Protein AF-A0A6A3CZZ7-F1 (afdb_monomer_lite)

Radius of gyration: 30.62 Å; chains: 1; bounding box: 69×40×82 Å

Foldseek 3Di:
DDDDPDPDDDDPDDDDDDDDDDDDDDDPPDPPDPPPDPPPDDPDDDDDDDDDPPPPPVDDDDPDDDDPPPVVVVVVVVCVVDVDDPDDPVVVVVVVVVVVVVVVVD

pLDDT: mean 71.88, std 21.13, range [35.75, 98.0]

Structure (mmCIF, N/CA/C/O backbone):
data_AF-A0A6A3CZZ7-F1
#
_entry.id   AF-A0A6A3CZZ7-F1
#
loop_
_atom_site.group_PDB
_atom_site.id
_atom_site.type_symbol
_atom_site.label_atom_id
_atom_site.label_alt_id
_atom_site.label_comp_id
_atom_site.label_asym_id
_atom_site.label_entity_id
_atom_site.label_seq_id
_atom_site.pdbx_PDB_ins_code
_atom_site.Cartn_x
_atom_site.Cartn_y
_atom_site.Cartn_z
_atom_site.occupancy
_atom_site.B_iso_or_equiv
_atom_site.auth_seq_id
_atom_site.auth_comp_id
_atom_site.auth_asym_id
_atom_site.auth_atom_id
_atom_site.pdbx_PDB_model_num
ATOM 1 N N . MET A 1 1 ? 18.087 18.083 26.037 1.00 44.72 1 MET A N 1
ATOM 2 C CA . MET A 1 1 ? 18.449 16.697 25.673 1.00 44.72 1 MET A CA 1
ATOM 3 C C . MET A 1 1 ? 17.552 16.232 24.535 1.00 44.72 1 MET A C 1
ATOM 5 O O . MET A 1 1 ? 16.532 15.604 24.766 1.00 44.72 1 MET A O 1
ATOM 9 N N . THR A 1 2 ? 17.920 16.577 23.308 1.00 50.09 2 THR A N 1
ATOM 10 C CA . THR A 1 2 ? 17.434 15.935 22.083 1.00 50.09 2 THR A CA 1
ATOM 11 C C . THR A 1 2 ? 18.654 15.849 21.169 1.00 50.09 2 THR A C 1
ATOM 13 O O . THR A 1 2 ? 19.265 16.887 20.908 1.00 50.09 2 THR A O 1
ATOM 16 N N . PRO A 1 3 ? 19.108 14.662 20.734 1.00 63.16 3 PRO A N 1
ATOM 17 C CA . PRO A 1 3 ? 20.129 14.623 19.706 1.00 63.16 3 PRO A CA 1
ATOM 18 C C . PRO A 1 3 ? 19.468 14.934 18.361 1.00 63.16 3 PRO A C 1
ATOM 20 O O . PRO A 1 3 ? 18.552 14.239 17.922 1.00 63.16 3 PRO A O 1
ATOM 23 N N . GLN A 1 4 ? 19.938 16.003 17.717 1.00 56.34 4 GLN 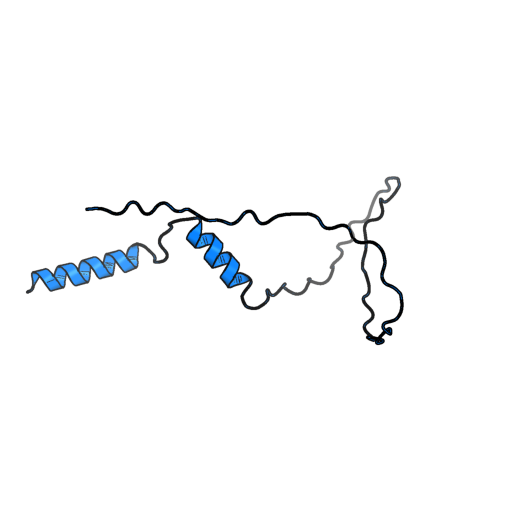A N 1
ATOM 24 C CA . GLN A 1 4 ? 19.801 16.164 16.277 1.00 56.34 4 GLN A CA 1
ATOM 25 C C . GLN A 1 4 ? 20.450 14.952 15.606 1.00 56.34 4 GLN A C 1
ATOM 27 O O . GLN A 1 4 ? 21.657 14.748 15.721 1.00 56.34 4 GLN A O 1
ATOM 32 N N . LEU A 1 5 ? 19.656 14.167 14.885 1.00 55.12 5 LEU A N 1
ATOM 33 C CA . LEU A 1 5 ? 20.183 13.221 13.913 1.00 55.12 5 LEU A CA 1
ATOM 34 C C . LEU A 1 5 ? 20.475 13.999 12.632 1.00 55.12 5 LEU A C 1
ATOM 36 O O . LEU A 1 5 ? 19.628 14.132 11.749 1.00 55.12 5 LEU A O 1
ATOM 40 N N . SER A 1 6 ? 21.680 14.557 12.558 1.00 58.31 6 SER A N 1
ATOM 41 C CA . SER A 1 6 ? 22.253 15.001 11.299 1.00 58.31 6 SER A CA 1
ATOM 42 C C . SER A 1 6 ? 22.530 13.762 10.447 1.00 58.31 6 SER A C 1
ATOM 44 O O . SER A 1 6 ? 23.397 12.945 10.751 1.00 58.31 6 SER A O 1
ATOM 46 N N . PHE A 1 7 ? 21.775 13.606 9.361 1.00 59.62 7 PHE A N 1
ATOM 47 C CA . PHE A 1 7 ? 22.136 12.693 8.280 1.00 59.62 7 PHE A CA 1
ATOM 48 C C . PHE A 1 7 ? 23.379 13.252 7.572 1.00 59.62 7 PHE A C 1
ATOM 50 O O . PHE A 1 7 ? 23.296 13.943 6.562 1.00 59.62 7 PHE A O 1
ATOM 57 N N . GLN A 1 8 ? 24.541 12.997 8.162 1.00 60.12 8 GLN A N 1
ATOM 58 C CA . GLN A 1 8 ? 25.857 13.160 7.559 1.00 60.12 8 GLN A CA 1
ATOM 59 C C . GLN A 1 8 ? 26.354 11.789 7.084 1.00 60.12 8 GLN A C 1
ATOM 61 O O . GLN A 1 8 ? 26.204 10.798 7.797 1.00 60.12 8 GLN A O 1
ATOM 66 N N . ASN A 1 9 ? 27.012 11.797 5.919 1.00 56.84 9 ASN A N 1
ATOM 67 C CA . ASN A 1 9 ? 27.781 10.729 5.259 1.00 56.84 9 ASN A CA 1
ATOM 68 C C . ASN A 1 9 ? 27.090 9.909 4.159 1.00 56.84 9 ASN A C 1
ATOM 70 O O . ASN A 1 9 ? 26.782 8.733 4.330 1.00 56.84 9 ASN A O 1
ATOM 74 N N . PHE A 1 10 ? 27.034 10.488 2.955 1.00 58.47 10 PHE A N 1
ATOM 75 C CA . PHE A 1 10 ? 27.288 9.711 1.740 1.00 58.47 10 PHE A CA 1
ATOM 76 C C . PHE A 1 10 ? 28.717 10.012 1.266 1.00 58.47 10 PHE A C 1
ATOM 78 O O . PHE A 1 10 ? 29.003 11.166 0.939 1.00 58.47 10 PHE A O 1
ATOM 85 N N . PRO A 1 11 ? 29.634 9.027 1.239 1.00 63.06 11 PRO A N 1
ATOM 86 C CA . PRO A 1 11 ? 30.967 9.247 0.706 1.00 63.06 11 PRO A CA 1
ATOM 87 C C . PRO A 1 11 ? 30.880 9.425 -0.812 1.00 63.06 11 PRO A C 1
ATOM 89 O O . PRO A 1 11 ? 30.603 8.490 -1.561 1.00 63.06 11 PRO A O 1
ATOM 92 N N . HIS A 1 12 ? 31.148 10.647 -1.263 1.00 63.16 12 HIS A N 1
ATOM 93 C CA . HIS A 1 12 ? 31.517 10.946 -2.639 1.00 63.16 12 HIS A CA 1
ATOM 94 C C . HIS A 1 12 ? 32.955 10.443 -2.854 1.00 63.16 12 HIS A C 1
ATOM 96 O O . HIS A 1 12 ? 33.914 11.201 -2.714 1.00 63.16 12 HIS A O 1
ATOM 102 N N . PHE A 1 13 ? 33.120 9.136 -3.089 1.00 52.84 13 PHE A N 1
ATOM 103 C CA . PHE A 1 13 ? 34.437 8.530 -3.291 1.00 52.84 13 PHE A CA 1
ATOM 104 C C . PHE A 1 13 ? 34.860 8.590 -4.764 1.00 52.84 13 PHE A C 1
ATOM 106 O O . PHE A 1 13 ? 34.072 8.391 -5.684 1.00 52.84 13 PHE A O 1
ATOM 113 N N . PHE A 1 14 ? 36.123 8.950 -4.931 1.00 52.91 14 PHE A N 1
ATOM 114 C CA . PHE A 1 14 ? 36.730 9.64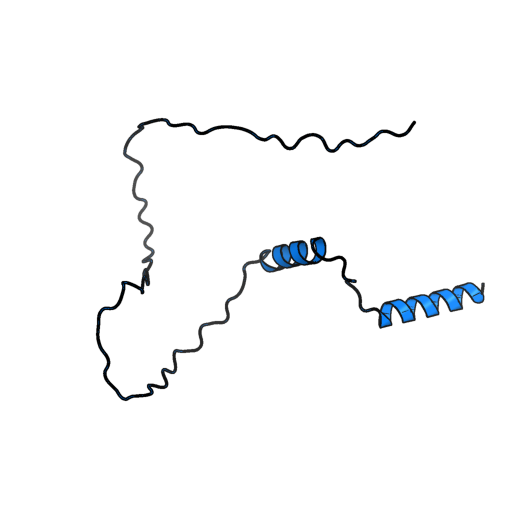8 -6.050 1.00 52.91 14 PHE A CA 1
ATOM 115 C C . PHE A 1 14 ? 37.196 8.761 -7.217 1.00 52.91 14 PHE A C 1
ATOM 117 O O . PHE A 1 14 ? 37.547 7.600 -7.047 1.00 52.91 14 PHE A O 1
ATOM 124 N N . ALA A 1 15 ? 37.375 9.462 -8.339 1.00 50.06 15 ALA A N 1
ATOM 125 C CA . ALA A 1 15 ? 38.517 9.404 -9.254 1.00 50.06 15 ALA A CA 1
ATOM 126 C C . ALA A 1 15 ? 38.638 8.285 -10.302 1.00 50.06 15 ALA A C 1
ATOM 128 O O . ALA A 1 15 ? 38.784 7.094 -10.045 1.00 50.06 15 ALA A O 1
ATOM 129 N N . ASN A 1 16 ? 38.744 8.806 -11.524 1.00 61.69 16 ASN A N 1
ATOM 130 C CA . ASN A 1 16 ? 39.392 8.252 -12.698 1.00 61.69 16 ASN A CA 1
ATOM 131 C C . ASN A 1 16 ? 40.793 7.711 -12.374 1.00 61.69 16 ASN A C 1
ATOM 133 O O . ASN A 1 16 ? 41.616 8.427 -11.804 1.00 61.69 16 ASN A O 1
ATOM 137 N N . GLN A 1 17 ? 41.088 6.498 -12.837 1.00 52.88 17 GLN A N 1
ATOM 138 C CA . GLN A 1 17 ? 42.455 6.012 -12.996 1.00 52.88 17 GLN A CA 1
ATOM 139 C C . GLN A 1 17 ? 42.656 5.527 -14.430 1.00 52.88 17 GLN A C 1
ATOM 141 O O . GLN A 1 17 ? 42.063 4.546 -14.873 1.00 52.88 17 GLN A O 1
ATOM 146 N N . THR A 1 18 ? 43.500 6.255 -15.154 1.00 62.84 18 THR A N 1
ATOM 147 C CA . THR A 1 18 ? 44.167 5.813 -16.374 1.00 62.84 18 THR A CA 1
ATOM 148 C C . THR A 1 18 ? 45.357 4.947 -15.984 1.00 62.84 18 THR A C 1
ATOM 150 O O . THR A 1 18 ? 46.282 5.459 -15.359 1.00 62.84 18 THR A O 1
ATOM 153 N N . LEU A 1 19 ? 45.384 3.683 -16.400 1.00 57.19 19 LEU A N 1
ATOM 154 C CA . LEU A 1 19 ? 46.634 2.948 -16.564 1.00 57.19 19 LEU A CA 1
ATOM 155 C C . LEU A 1 19 ? 46.589 2.152 -17.865 1.00 57.19 19 LEU A C 1
ATOM 157 O O . LEU A 1 19 ? 45.758 1.275 -18.087 1.00 57.19 19 LEU A O 1
ATOM 161 N N . SER A 1 20 ? 47.513 2.549 -18.726 1.00 56.56 20 SER A N 1
ATOM 162 C CA . SER A 1 20 ? 48.036 1.848 -19.881 1.00 56.56 20 SER A CA 1
ATOM 163 C C . SER A 1 20 ? 48.374 0.381 -19.594 1.00 56.56 20 SER A C 1
ATOM 165 O O . SER A 1 20 ? 49.020 0.077 -18.596 1.00 56.56 20 SER A O 1
ATOM 167 N N . SER A 1 21 ? 48.040 -0.465 -20.570 1.00 54.19 21 SER A N 1
ATOM 168 C CA . SER A 1 21 ? 48.865 -1.581 -21.056 1.00 54.19 21 SER A CA 1
ATOM 169 C C . SER A 1 21 ? 49.267 -2.684 -20.072 1.00 54.19 21 SER A C 1
ATOM 171 O O . SER A 1 21 ? 50.316 -2.572 -19.454 1.00 54.19 21 SER A O 1
ATOM 173 N N . ILE A 1 22 ? 48.553 -3.821 -20.086 1.00 58.53 22 ILE A N 1
ATOM 174 C CA . ILE A 1 22 ? 49.088 -5.168 -19.767 1.00 58.53 22 ILE A CA 1
ATOM 175 C C . ILE A 1 22 ? 48.395 -6.212 -20.690 1.00 58.53 22 ILE A C 1
ATOM 177 O O . ILE A 1 22 ? 47.238 -6.000 -21.058 1.00 58.53 22 ILE A O 1
ATOM 181 N N . PRO A 1 23 ? 49.101 -7.267 -21.164 1.00 48.19 23 PRO A N 1
ATOM 182 C CA . PRO A 1 23 ? 48.961 -7.804 -22.515 1.00 48.19 23 PRO A CA 1
ATOM 183 C C . PRO A 1 23 ? 48.081 -9.056 -22.665 1.00 48.19 23 PRO A C 1
ATOM 185 O O . PRO A 1 23 ? 47.710 -9.731 -21.713 1.00 48.19 23 PRO A O 1
ATOM 188 N N . SER A 1 24 ? 47.804 -9.319 -23.946 1.00 60.41 24 SER A N 1
ATOM 189 C CA . SER A 1 24 ? 47.508 -10.584 -24.631 1.00 60.41 24 SER A CA 1
ATOM 190 C C . SER A 1 24 ? 47.652 -11.893 -23.835 1.00 60.41 24 SER A C 1
ATOM 192 O O . SER A 1 24 ? 48.662 -12.122 -23.177 1.00 60.41 24 SER A O 1
ATOM 194 N N . SER A 1 25 ? 46.702 -12.804 -24.097 1.00 60.00 25 SER A N 1
ATOM 195 C CA . SER A 1 25 ? 46.703 -14.251 -23.816 1.00 60.00 25 SER A CA 1
ATOM 196 C C . SER A 1 25 ? 45.901 -14.724 -22.596 1.00 60.00 25 SER A C 1
ATOM 198 O O . SER A 1 25 ? 46.452 -15.182 -21.598 1.00 60.00 25 SER A O 1
ATOM 200 N N . ALA A 1 26 ? 44.576 -14.773 -22.747 1.00 51.12 26 ALA A N 1
ATOM 201 C CA . ALA A 1 26 ? 43.758 -15.789 -22.087 1.00 51.12 26 ALA A CA 1
ATOM 202 C C . ALA A 1 26 ? 42.811 -16.401 -23.126 1.00 51.12 26 ALA A C 1
ATOM 204 O O . ALA A 1 26 ? 42.128 -15.692 -23.866 1.00 51.12 26 ALA A O 1
ATOM 205 N N . GLY A 1 27 ? 42.877 -17.726 -23.240 1.00 49.38 27 GLY A N 1
ATOM 206 C CA . GLY A 1 27 ? 42.313 -18.513 -24.325 1.00 49.38 27 GLY A CA 1
ATOM 207 C C . GLY A 1 27 ? 40.823 -18.288 -24.558 1.00 49.38 27 GLY A C 1
ATOM 208 O O . GLY A 1 27 ? 40.021 -18.180 -23.632 1.00 49.38 27 GLY A O 1
ATOM 209 N N . LYS A 1 28 ? 40.457 -18.294 -25.842 1.00 55.56 28 LYS A N 1
ATOM 210 C CA . LYS A 1 28 ? 39.085 -18.512 -26.293 1.00 55.56 28 LYS A CA 1
ATOM 211 C C . LYS A 1 28 ? 38.654 -19.903 -25.823 1.00 55.56 28 LYS A C 1
ATOM 213 O O . LYS A 1 28 ? 38.884 -20.894 -26.509 1.00 55.56 28 LYS A O 1
ATOM 218 N N . LEU A 1 29 ? 38.023 -19.978 -24.655 1.00 48.50 29 LEU A N 1
ATOM 219 C CA . LEU A 1 29 ? 37.045 -21.025 -24.396 1.00 48.50 29 LEU A CA 1
ATOM 220 C C . LEU A 1 29 ? 35.957 -20.844 -25.454 1.00 48.50 29 LEU A C 1
ATOM 222 O O . LEU A 1 29 ? 35.209 -19.868 -25.437 1.00 48.50 29 LEU A O 1
ATOM 226 N N . PHE A 1 30 ? 35.944 -21.749 -26.426 1.00 45.47 30 PHE A N 1
ATOM 227 C CA . PHE A 1 30 ? 34.880 -21.859 -27.407 1.00 45.47 30 PHE A CA 1
ATOM 228 C C . PHE A 1 30 ? 33.577 -22.176 -26.669 1.00 45.47 30 PHE A C 1
ATOM 230 O O . PHE A 1 30 ? 33.290 -23.324 -26.341 1.00 45.47 30 PHE A O 1
ATOM 237 N N . CYS A 1 31 ? 32.771 -21.152 -26.403 1.00 47.53 31 CYS A N 1
ATOM 238 C CA . CYS A 1 31 ? 31.348 -21.331 -26.189 1.00 47.53 31 CYS A CA 1
ATOM 239 C C . CYS A 1 31 ? 30.687 -21.455 -27.567 1.00 47.53 31 CYS A C 1
ATOM 241 O O . CYS A 1 31 ? 30.505 -20.479 -28.294 1.00 47.53 31 CYS A O 1
ATOM 243 N N . ASN A 1 32 ? 30.334 -22.686 -27.936 1.00 56.75 32 ASN A N 1
ATOM 244 C CA . ASN A 1 32 ? 29.430 -22.945 -29.049 1.00 56.75 32 ASN A CA 1
ATOM 245 C C . ASN A 1 32 ? 28.034 -22.447 -28.657 1.00 56.75 32 ASN A C 1
ATOM 247 O O . ASN A 1 32 ? 27.245 -23.163 -28.047 1.00 56.75 32 ASN A O 1
ATOM 251 N N . GLY A 1 33 ? 27.752 -21.192 -28.978 1.00 46.25 33 GLY A N 1
ATOM 252 C CA . GLY A 1 33 ? 26.434 -20.593 -28.864 1.00 46.25 33 GLY A CA 1
ATOM 253 C C . GLY A 1 33 ? 26.315 -19.523 -29.930 1.00 46.25 33 GLY A C 1
ATOM 254 O O . GLY A 1 33 ? 26.789 -18.410 -29.747 1.00 46.25 33 GLY A O 1
ATOM 255 N N . SER A 1 34 ? 25.732 -19.875 -31.072 1.00 43.56 34 SER A N 1
ATOM 256 C CA . SER A 1 34 ? 25.449 -18.951 -32.165 1.00 43.56 34 SER A CA 1
ATOM 257 C C . SER A 1 34 ? 24.475 -17.867 -31.694 1.00 43.56 34 SER A C 1
ATOM 259 O O . SER A 1 34 ? 23.257 -18.044 -31.746 1.00 43.56 34 SER A O 1
ATOM 261 N N . TYR A 1 35 ? 24.996 -16.736 -31.224 1.00 55.50 35 TYR A N 1
ATOM 262 C CA . TYR A 1 35 ? 24.216 -15.513 -31.086 1.00 55.50 35 TYR A CA 1
ATOM 263 C C . TYR A 1 35 ? 23.920 -15.008 -32.501 1.00 55.50 35 TYR A C 1
ATOM 265 O O . TYR A 1 35 ? 24.757 -14.375 -33.141 1.00 55.50 35 TYR A O 1
ATOM 273 N N . GLN A 1 36 ? 22.730 -15.318 -33.016 1.00 47.84 36 GLN A N 1
ATOM 274 C CA . GLN A 1 36 ? 22.189 -14.605 -34.168 1.00 47.84 36 GLN A CA 1
ATOM 275 C C . GLN A 1 36 ? 21.816 -13.195 -33.705 1.00 47.84 36 GLN A C 1
ATOM 277 O O . GLN A 1 36 ? 20.787 -12.981 -33.067 1.00 47.84 36 GLN A O 1
ATOM 282 N N . ALA A 1 37 ? 22.696 -12.240 -33.995 1.00 50.47 37 ALA A N 1
ATOM 283 C CA . ALA A 1 37 ? 22.418 -10.825 -33.851 1.00 50.47 37 ALA A CA 1
ATOM 284 C C . ALA A 1 37 ? 21.450 -10.395 -34.960 1.00 50.47 37 ALA A C 1
ATOM 286 O O . ALA A 1 37 ? 21.805 -10.315 -36.132 1.00 50.47 37 ALA A O 1
ATOM 287 N N . ASN A 1 38 ? 20.214 -10.100 -34.588 1.00 55.97 38 ASN A N 1
ATOM 288 C CA . ASN A 1 38 ? 19.265 -9.353 -35.400 1.00 55.97 38 ASN A CA 1
ATOM 289 C C . ASN A 1 38 ? 19.457 -7.854 -35.133 1.00 55.97 38 ASN A C 1
ATOM 291 O O . ASN A 1 38 ? 18.622 -7.185 -34.527 1.00 55.97 38 ASN A O 1
ATOM 295 N N . THR A 1 39 ? 20.590 -7.326 -35.597 1.00 54.88 39 THR A N 1
ATOM 296 C CA . THR A 1 39 ? 20.804 -5.885 -35.759 1.00 54.88 39 THR A CA 1
ATOM 297 C C . THR A 1 39 ? 20.105 -5.439 -37.037 1.00 54.88 39 THR A C 1
ATOM 299 O O . THR A 1 39 ? 20.689 -5.444 -38.116 1.00 54.88 39 THR A O 1
ATOM 302 N N . GLY A 1 40 ? 18.825 -5.097 -36.923 1.00 47.75 40 GLY A N 1
ATOM 303 C CA . GLY A 1 40 ? 18.061 -4.489 -38.007 1.00 47.75 40 GLY A CA 1
ATOM 304 C C . GLY A 1 40 ? 17.701 -3.052 -37.667 1.00 47.75 40 GLY A C 1
ATOM 305 O O . GLY A 1 40 ? 16.677 -2.835 -37.032 1.00 47.75 40 GLY A O 1
ATOM 306 N N . SER A 1 41 ? 18.549 -2.098 -38.063 1.00 41.03 41 SER A N 1
ATOM 307 C CA . SER A 1 41 ? 18.139 -0.778 -38.573 1.00 41.03 41 SER A CA 1
ATOM 308 C C . SER A 1 41 ? 19.382 -0.003 -39.032 1.00 41.03 41 SER A C 1
ATOM 310 O O . SER A 1 41 ? 19.831 0.942 -38.386 1.00 41.03 41 SER A O 1
ATOM 312 N N . THR A 1 42 ? 19.998 -0.444 -40.129 1.00 52.41 42 THR A N 1
ATOM 313 C CA . THR A 1 42 ? 20.792 0.464 -40.962 1.00 52.41 42 THR A CA 1
ATOM 314 C C . THR A 1 42 ? 19.814 1.340 -41.733 1.00 52.41 42 THR A C 1
ATOM 316 O O . THR A 1 42 ? 18.830 0.838 -42.271 1.00 52.41 42 THR A O 1
ATOM 319 N N . TYR A 1 43 ? 20.075 2.642 -41.747 1.00 43.16 43 TYR A N 1
ATOM 320 C CA . TYR A 1 43 ? 19.298 3.683 -42.416 1.00 43.16 43 TYR A CA 1
ATOM 321 C C . TYR A 1 43 ? 18.927 3.246 -43.842 1.00 43.16 43 TYR A C 1
ATOM 323 O O . TYR A 1 43 ? 19.791 3.135 -44.710 1.00 43.16 43 TYR A O 1
ATOM 331 N N . ALA A 1 44 ? 17.649 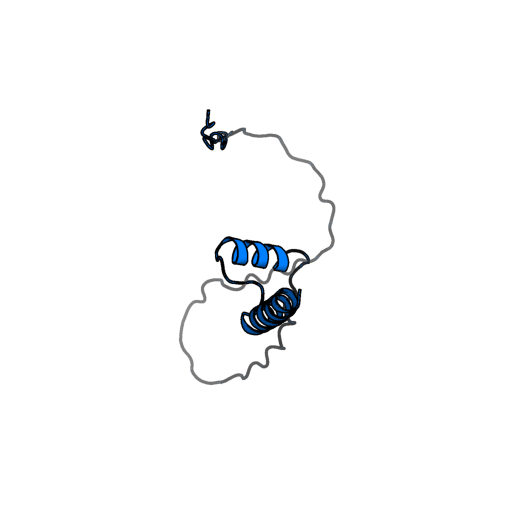2.933 -44.057 1.00 52.91 44 ALA A N 1
ATOM 332 C CA . ALA A 1 44 ? 17.132 2.521 -45.351 1.00 52.91 44 ALA A CA 1
ATOM 333 C C . ALA A 1 44 ? 17.003 3.753 -46.252 1.00 52.91 44 ALA A C 1
ATOM 335 O O . ALA A 1 44 ? 16.257 4.686 -45.951 1.00 52.91 44 ALA A O 1
ATOM 336 N N . ALA A 1 45 ? 17.764 3.754 -47.340 1.00 51.97 45 ALA A N 1
ATOM 337 C CA . ALA A 1 45 ? 17.656 4.724 -48.410 1.00 51.97 45 ALA A CA 1
ATOM 338 C C . ALA A 1 45 ? 16.478 4.372 -49.342 1.00 51.97 45 ALA A C 1
ATOM 340 O O . ALA A 1 45 ? 16.416 3.266 -49.869 1.00 51.97 45 ALA A O 1
ATOM 341 N N . SER A 1 46 ? 15.628 5.380 -49.564 1.00 46.62 46 SER A N 1
ATOM 342 C CA . SER A 1 46 ? 15.062 5.796 -50.859 1.00 46.62 46 SER A CA 1
ATOM 343 C C . SER A 1 46 ? 13.851 5.071 -51.496 1.00 46.62 46 SER A C 1
ATOM 345 O O . SER A 1 46 ? 13.938 3.939 -51.950 1.00 46.62 46 SER A O 1
ATOM 347 N N . TYR A 1 47 ? 12.812 5.910 -51.649 1.00 52.56 47 TYR A N 1
ATOM 348 C CA . TYR A 1 47 ? 11.680 6.009 -52.593 1.00 52.56 47 TYR A CA 1
ATOM 349 C C . TYR A 1 47 ? 10.471 5.054 -52.543 1.00 52.56 47 TYR A C 1
ATOM 351 O O . TYR A 1 47 ? 10.545 3.854 -52.310 1.00 52.56 47 TYR A O 1
ATOM 359 N N . GLU A 1 48 ? 9.327 5.710 -52.756 1.00 56.09 48 GLU A N 1
ATOM 360 C CA . GLU A 1 48 ? 7.937 5.290 -52.613 1.00 56.09 48 GLU A CA 1
ATOM 361 C C . GLU A 1 48 ? 7.468 4.388 -53.767 1.00 56.09 48 GLU A C 1
ATOM 363 O O . GLU A 1 48 ? 7.804 4.612 -54.929 1.00 56.09 48 GLU A O 1
ATOM 368 N N . GLY A 1 49 ? 6.629 3.400 -53.447 1.00 35.75 49 GLY A N 1
ATOM 369 C CA . GLY A 1 49 ? 5.907 2.563 -54.404 1.00 35.75 49 GLY A CA 1
ATOM 370 C C . GLY A 1 49 ? 4.686 1.932 -53.731 1.00 35.75 49 GLY A C 1
ATOM 371 O O . GLY A 1 49 ? 4.790 1.388 -52.634 1.00 35.75 49 GLY A O 1
ATOM 372 N N . HIS A 1 50 ? 3.515 2.083 -54.349 1.00 50.06 50 HIS A N 1
ATOM 373 C CA . HIS A 1 50 ? 2.210 1.714 -53.795 1.00 50.06 50 HIS A CA 1
ATOM 374 C C . HIS A 1 50 ? 1.881 0.209 -53.888 1.00 50.06 50 HIS A C 1
ATOM 376 O O . HIS A 1 50 ? 2.407 -0.504 -54.733 1.00 50.06 50 HIS A O 1
ATOM 382 N N . SER A 1 51 ? 0.907 -0.175 -53.047 1.00 48.91 51 SER A N 1
ATOM 383 C CA . SER A 1 51 ? 0.105 -1.411 -52.969 1.00 48.91 51 SER A CA 1
ATOM 384 C C . SER A 1 51 ? 0.796 -2.704 -52.528 1.00 48.91 51 SER A C 1
ATOM 386 O O . SER A 1 51 ? 1.383 -3.409 -53.333 1.00 48.91 51 SER A O 1
ATOM 388 N N . GLU A 1 52 ? 0.603 -3.057 -51.253 1.00 45.53 52 GLU A N 1
ATOM 389 C CA . GLU A 1 52 ? -0.132 -4.260 -50.826 1.00 45.53 52 GLU A CA 1
ATOM 390 C C . GLU A 1 52 ? -0.188 -4.278 -49.289 1.00 45.53 52 GLU A C 1
ATOM 392 O O . GLU A 1 52 ? 0.840 -4.272 -48.609 1.00 45.53 52 GLU A O 1
ATOM 397 N N . ILE A 1 53 ? -1.396 -4.269 -48.711 1.00 55.38 53 ILE A N 1
ATOM 398 C CA . ILE A 1 53 ? -1.576 -4.539 -47.278 1.00 55.38 53 ILE A CA 1
ATOM 399 C C . ILE A 1 53 ? -1.295 -6.029 -47.093 1.00 55.38 53 ILE A C 1
ATOM 401 O O . ILE A 1 53 ? -2.198 -6.864 -47.108 1.00 55.38 53 ILE A O 1
ATOM 405 N N . SER A 1 54 ? -0.019 -6.369 -46.934 1.00 49.03 54 SER A N 1
ATOM 406 C CA . SER A 1 54 ? 0.367 -7.640 -46.348 1.00 49.03 54 SER A CA 1
ATOM 407 C C . SER A 1 54 ? -0.080 -7.590 -44.891 1.00 49.03 54 SER A C 1
ATOM 409 O O . SER A 1 54 ? 0.515 -6.937 -44.030 1.00 49.03 54 SER A O 1
ATOM 411 N N . THR A 1 55 ? -1.203 -8.251 -44.619 1.00 60.56 55 THR A N 1
ATOM 412 C CA . THR A 1 55 ? -1.581 -8.687 -43.277 1.00 60.56 55 THR A CA 1
ATOM 413 C C . THR A 1 55 ? -0.539 -9.708 -42.836 1.00 60.56 55 THR A C 1
ATOM 415 O O . THR A 1 55 ? -0.729 -10.919 -42.893 1.00 60.56 55 THR A O 1
ATOM 418 N N . ASP A 1 56 ? 0.631 -9.193 -42.466 1.00 59.44 56 ASP A N 1
ATOM 419 C CA . ASP A 1 56 ? 1.729 -9.973 -41.938 1.00 59.44 56 ASP A CA 1
ATOM 420 C C . ASP A 1 56 ? 1.273 -10.472 -40.568 1.00 59.44 56 ASP A C 1
ATOM 422 O O . ASP A 1 56 ? 1.370 -9.777 -39.549 1.00 59.44 56 ASP A O 1
ATOM 426 N N . ASN A 1 57 ? 0.696 -11.676 -40.577 1.00 63.16 57 ASN A N 1
ATOM 427 C CA . ASN A 1 57 ? 0.482 -12.545 -39.431 1.00 63.16 57 ASN A CA 1
ATOM 428 C C . ASN A 1 57 ? 1.853 -12.906 -38.828 1.00 63.16 57 ASN A C 1
ATOM 430 O O . ASN A 1 57 ? 2.255 -14.070 -38.789 1.00 63.16 57 ASN A O 1
ATOM 434 N N . ARG A 1 58 ? 2.593 -11.893 -38.355 1.00 65.00 58 ARG A N 1
ATOM 435 C CA . ARG A 1 58 ? 3.843 -12.032 -37.612 1.00 65.00 58 ARG A CA 1
ATOM 436 C C . ARG A 1 58 ? 3.488 -12.744 -36.328 1.00 65.00 58 ARG A C 1
ATOM 438 O O . ARG A 1 58 ? 2.962 -12.122 -35.404 1.00 65.00 58 ARG A O 1
ATOM 445 N N . GLY A 1 59 ? 3.726 -14.054 -36.328 1.00 71.25 59 GLY A N 1
ATOM 446 C CA . GLY A 1 59 ? 3.385 -14.982 -35.261 1.00 71.25 59 GLY A CA 1
ATOM 447 C C . GLY A 1 59 ? 3.522 -14.343 -33.885 1.00 71.25 59 GLY A C 1
ATOM 448 O O . GLY A 1 59 ? 4.550 -13.740 -33.567 1.00 71.25 59 GLY A O 1
ATOM 449 N N . VAL A 1 60 ? 2.444 -14.441 -33.104 1.00 78.12 60 VAL A N 1
ATOM 450 C CA . VAL A 1 60 ? 2.299 -13.837 -31.777 1.00 78.12 60 VAL A CA 1
ATOM 451 C C . VAL A 1 60 ? 3.595 -14.026 -30.989 1.00 78.12 60 VAL A C 1
ATOM 453 O O . VAL A 1 60 ? 3.957 -15.145 -30.618 1.00 78.12 60 VAL A O 1
ATOM 456 N N . LYS A 1 61 ? 4.327 -12.925 -30.762 1.00 81.31 61 LYS A N 1
ATOM 457 C CA . LYS A 1 61 ? 5.542 -12.944 -29.941 1.00 81.31 61 LYS A CA 1
ATOM 458 C C . LYS A 1 61 ? 5.170 -13.548 -28.592 1.00 81.31 61 LYS A C 1
ATOM 460 O O . LYS A 1 61 ? 4.211 -13.105 -27.960 1.00 81.31 61 LYS A O 1
ATOM 465 N N . LYS A 1 62 ? 5.925 -14.562 -28.163 1.00 85.56 62 LYS A N 1
ATOM 466 C CA . LYS A 1 62 ? 5.699 -15.224 -26.872 1.00 85.56 62 LYS A CA 1
ATOM 467 C C . LYS A 1 62 ? 5.599 -14.159 -25.767 1.00 85.56 62 LYS A C 1
ATOM 469 O O . LYS A 1 62 ? 6.417 -13.233 -25.770 1.00 85.56 62 LYS A O 1
ATOM 474 N N . PRO A 1 63 ? 4.639 -14.274 -24.830 1.00 90.12 63 PRO A N 1
ATOM 475 C CA . PRO A 1 63 ? 4.487 -13.295 -23.765 1.00 90.12 63 PRO A CA 1
ATOM 476 C C . PRO A 1 63 ? 5.789 -13.197 -22.966 1.00 90.12 63 PRO A C 1
ATOM 478 O O . PRO A 1 63 ? 6.336 -14.199 -22.498 1.00 90.12 63 PRO A O 1
ATOM 481 N N . HIS A 1 64 ? 6.309 -11.978 -22.841 1.00 91.12 64 HIS A N 1
ATOM 482 C CA . HIS A 1 64 ? 7.548 -11.733 -22.117 1.00 91.12 64 HIS A CA 1
ATOM 483 C C . HIS A 1 64 ? 7.335 -11.969 -20.616 1.00 91.12 64 HIS A C 1
ATOM 485 O O . HIS A 1 64 ? 6.583 -11.245 -19.961 1.00 91.12 64 HIS A O 1
ATOM 491 N N . ARG A 1 65 ? 8.036 -12.960 -20.054 1.00 95.19 65 ARG A N 1
ATOM 492 C CA . ARG A 1 65 ? 8.044 -13.243 -18.614 1.00 95.19 65 ARG A CA 1
ATOM 493 C C . ARG A 1 65 ? 9.258 -12.593 -17.955 1.00 95.19 65 ARG A C 1
ATOM 495 O O . ARG A 1 65 ? 10.398 -12.883 -18.312 1.00 95.19 65 ARG A O 1
ATOM 502 N N . PHE A 1 66 ? 9.010 -11.751 -16.955 1.00 95.12 66 PHE A N 1
ATOM 503 C CA . PHE A 1 66 ? 10.069 -11.155 -16.142 1.00 95.12 66 PHE A CA 1
ATOM 504 C C . PHE A 1 66 ? 10.771 -12.203 -15.269 1.00 95.12 66 PHE A C 1
ATOM 506 O O . PHE A 1 66 ? 10.176 -13.207 -14.870 1.00 95.12 66 PHE A O 1
ATOM 513 N N . ARG A 1 67 ? 12.047 -11.956 -14.956 1.00 95.75 67 ARG A N 1
ATOM 514 C CA . ARG A 1 67 ? 12.807 -12.785 -14.016 1.00 95.75 67 ARG A CA 1
ATOM 515 C C . ARG A 1 67 ? 12.271 -12.588 -12.599 1.00 95.75 67 ARG A C 1
ATOM 517 O O . ARG A 1 67 ? 11.672 -11.555 -12.284 1.00 95.75 67 ARG A O 1
ATOM 524 N N . ALA A 1 68 ? 12.485 -13.591 -11.750 1.00 96.75 68 ALA A N 1
ATOM 525 C CA . ALA A 1 68 ? 12.179 -13.473 -10.331 1.00 96.75 68 ALA A CA 1
ATOM 526 C C . ALA A 1 68 ? 12.869 -12.222 -9.756 1.00 96.75 68 ALA A C 1
ATOM 528 O O . ALA A 1 68 ? 13.969 -11.862 -10.169 1.00 96.75 68 ALA A O 1
ATOM 529 N N . GLY A 1 69 ? 12.186 -11.508 -8.865 1.00 96.94 69 GLY A N 1
ATOM 530 C CA . GLY A 1 69 ? 12.685 -10.261 -8.281 1.00 96.94 69 GLY A CA 1
ATOM 531 C C . GLY A 1 69 ? 12.482 -9.004 -9.136 1.00 96.94 69 GLY A C 1
ATOM 532 O O . GLY A 1 69 ? 12.319 -7.927 -8.572 1.00 96.94 69 GLY A O 1
ATOM 533 N N . THR A 1 70 ? 12.386 -9.090 -10.469 1.00 97.50 70 THR A N 1
ATOM 534 C CA . THR A 1 70 ? 12.197 -7.891 -11.315 1.00 97.50 70 THR A CA 1
ATOM 535 C C . THR A 1 70 ? 10.876 -7.172 -11.028 1.00 97.50 70 THR A C 1
ATOM 537 O O . THR A 1 70 ? 10.838 -5.943 -10.973 1.00 97.50 70 THR A O 1
ATOM 540 N N . VAL A 1 71 ? 9.790 -7.928 -10.838 1.00 97.12 71 VAL A N 1
ATOM 541 C CA . VAL A 1 71 ? 8.471 -7.362 -10.500 1.00 97.12 71 VAL A CA 1
ATOM 542 C C . VAL A 1 71 ? 8.473 -6.822 -9.068 1.00 97.12 71 VAL A C 1
ATOM 544 O O . VAL A 1 71 ? 8.067 -5.685 -8.855 1.00 97.12 71 VAL A O 1
ATOM 547 N N . ALA A 1 72 ? 9.057 -7.566 -8.124 1.00 97.56 72 ALA A N 1
ATOM 548 C CA . ALA A 1 72 ? 9.162 -7.148 -6.726 1.00 97.56 72 ALA A CA 1
ATOM 549 C C . ALA A 1 72 ? 9.922 -5.817 -6.568 1.00 97.56 72 ALA A C 1
ATOM 551 O O . ALA A 1 72 ? 9.442 -4.899 -5.909 1.00 97.56 72 ALA A O 1
ATOM 552 N N . LEU A 1 73 ? 11.073 -5.653 -7.235 1.00 98.00 73 LEU A N 1
ATOM 553 C CA . LEU A 1 73 ? 11.835 -4.398 -7.195 1.00 98.00 73 LEU A CA 1
ATOM 554 C C . LEU A 1 73 ? 11.055 -3.218 -7.788 1.00 98.00 73 LEU A C 1
ATOM 556 O O . L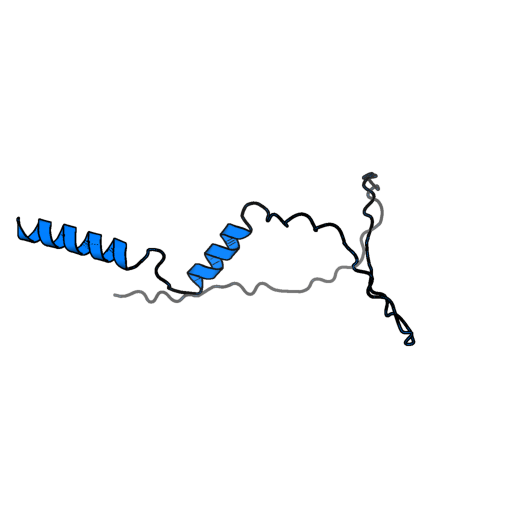EU A 1 73 ? 11.198 -2.085 -7.327 1.00 98.00 73 LEU A O 1
ATOM 560 N N . ARG A 1 74 ? 10.223 -3.465 -8.806 1.00 96.88 74 ARG A N 1
ATOM 561 C CA . ARG A 1 74 ? 9.345 -2.440 -9.384 1.00 96.88 74 ARG A CA 1
ATOM 562 C C . ARG A 1 74 ? 8.259 -2.018 -8.396 1.00 96.88 74 ARG A C 1
ATOM 564 O O . ARG A 1 74 ? 8.022 -0.823 -8.248 1.00 96.88 74 ARG A O 1
ATOM 571 N N . GLU A 1 75 ? 7.631 -2.975 -7.721 1.00 96.81 75 GLU A N 1
ATOM 572 C CA . GLU A 1 75 ? 6.595 -2.725 -6.714 1.00 96.81 75 GLU A CA 1
ATOM 573 C C . GLU A 1 75 ? 7.148 -1.972 -5.499 1.00 96.81 75 GLU A C 1
ATOM 575 O O . GLU A 1 75 ? 6.564 -0.965 -5.104 1.00 96.81 75 GLU A O 1
ATOM 580 N N . ILE A 1 76 ? 8.320 -2.364 -4.980 1.00 97.25 76 ILE A N 1
ATOM 581 C CA . ILE A 1 76 ? 8.999 -1.662 -3.874 1.00 97.25 76 ILE A CA 1
ATOM 582 C C . ILE A 1 76 ? 9.237 -0.193 -4.239 1.00 97.25 76 ILE A C 1
ATOM 584 O O . ILE A 1 76 ? 8.860 0.705 -3.488 1.00 97.25 76 ILE A O 1
ATOM 588 N N . ARG A 1 77 ? 9.796 0.069 -5.428 1.00 97.25 77 ARG A N 1
ATOM 589 C CA . ARG A 1 77 ? 10.032 1.441 -5.906 1.00 97.25 77 ARG A CA 1
ATOM 590 C C . ARG A 1 77 ? 8.732 2.233 -6.066 1.00 97.25 77 ARG A C 1
ATOM 592 O O . ARG A 1 77 ? 8.723 3.428 -5.787 1.00 97.25 77 ARG A O 1
ATOM 599 N N . LYS A 1 78 ? 7.643 1.593 -6.512 1.00 96.75 78 LYS A N 1
ATOM 600 C CA . LYS A 1 78 ? 6.327 2.236 -6.652 1.00 96.75 78 LYS A CA 1
ATOM 601 C C . LYS A 1 78 ? 5.787 2.671 -5.284 1.00 96.75 78 LYS A C 1
ATOM 603 O O . LYS A 1 78 ? 5.502 3.851 -5.104 1.00 96.75 78 LYS A O 1
ATOM 608 N N . TYR A 1 79 ? 5.696 1.752 -4.323 1.00 97.00 79 TYR A N 1
ATOM 609 C CA . TYR A 1 79 ? 5.103 2.029 -3.006 1.00 97.00 79 TYR A CA 1
ATOM 610 C C . TYR A 1 79 ? 5.967 2.919 -2.112 1.00 97.00 79 TYR A C 1
ATOM 612 O O . TYR A 1 79 ? 5.446 3.597 -1.240 1.00 97.00 79 TYR A O 1
ATOM 620 N N . GLN A 1 80 ? 7.279 2.970 -2.331 1.00 96.88 80 GLN A N 1
ATOM 621 C CA . GLN A 1 80 ? 8.129 3.938 -1.633 1.00 96.88 80 GLN A CA 1
ATOM 622 C C . GLN A 1 80 ? 8.025 5.349 -2.226 1.00 96.88 80 GLN A C 1
ATOM 624 O O . GLN A 1 80 ? 8.292 6.324 -1.531 1.00 96.88 80 GLN A O 1
ATOM 629 N N . LYS A 1 81 ? 7.621 5.478 -3.498 1.00 97.31 81 LYS A N 1
ATOM 630 C CA . LYS A 1 81 ? 7.415 6.777 -4.154 1.00 97.31 81 LYS A CA 1
ATOM 631 C C . LYS A 1 81 ? 6.061 7.400 -3.806 1.00 97.31 81 LYS A C 1
ATOM 633 O O . LYS A 1 81 ? 5.956 8.621 -3.732 1.00 97.31 81 LYS A O 1
ATOM 638 N N . SER A 1 82 ? 5.026 6.582 -3.634 1.00 96.19 82 SER A N 1
ATOM 639 C CA . SER A 1 82 ? 3.662 7.024 -3.325 1.00 96.19 82 SER A CA 1
ATOM 640 C C . SER A 1 82 ? 3.168 6.427 -2.017 1.00 96.19 82 SER A C 1
ATOM 642 O O . SER A 1 82 ? 3.261 5.223 -1.828 1.00 96.19 82 SER A O 1
ATOM 644 N N . ILE A 1 83 ? 2.518 7.228 -1.181 1.00 95.31 83 ILE A N 1
ATOM 645 C CA . ILE A 1 83 ? 1.963 6.788 0.110 1.00 95.31 83 ILE A CA 1
ATOM 646 C C . ILE A 1 83 ? 0.517 6.262 0.007 1.00 95.31 83 ILE A C 1
ATOM 648 O O . ILE A 1 83 ? -0.300 6.482 0.900 1.00 95.31 83 ILE A O 1
ATOM 652 N N . GLU A 1 84 ? 0.156 5.623 -1.109 1.00 94.81 84 GLU A N 1
ATOM 653 C CA . GLU A 1 84 ? -1.199 5.087 -1.291 1.00 94.81 84 GLU A CA 1
ATOM 654 C C . GLU A 1 84 ? -1.490 3.930 -0.320 1.00 94.81 84 GLU A C 1
ATOM 656 O O . GLU A 1 84 ? -0.602 3.164 0.053 1.00 94.81 84 GLU A O 1
ATOM 661 N N . LEU A 1 85 ? -2.751 3.798 0.106 1.00 94.62 85 LEU A N 1
ATOM 662 C CA . LEU A 1 85 ? -3.155 2.725 1.014 1.00 94.62 85 LEU A CA 1
ATOM 663 C C . LEU A 1 85 ? -3.023 1.369 0.310 1.00 94.62 85 LEU A C 1
ATOM 665 O O . LEU A 1 85 ? -3.643 1.144 -0.728 1.00 94.62 85 LEU A O 1
ATOM 669 N N . LEU A 1 86 ? -2.272 0.447 0.916 1.00 94.50 86 LEU A N 1
ATOM 670 C CA . LEU A 1 86 ? -2.070 -0.906 0.379 1.00 94.50 86 LEU A CA 1
ATOM 671 C C . LEU A 1 86 ? -3.312 -1.801 0.525 1.00 94.50 86 LEU A C 1
ATOM 673 O O . LEU A 1 86 ? -3.449 -2.803 -0.172 1.00 94.50 86 LEU A O 1
ATOM 677 N N . ILE A 1 87 ? -4.224 -1.438 1.431 1.00 95.56 87 ILE A N 1
ATOM 678 C CA . ILE A 1 87 ? -5.470 -2.156 1.708 1.00 95.56 87 ILE A CA 1
ATOM 679 C C . ILE A 1 87 ? -6.649 -1.282 1.267 1.00 95.56 87 ILE A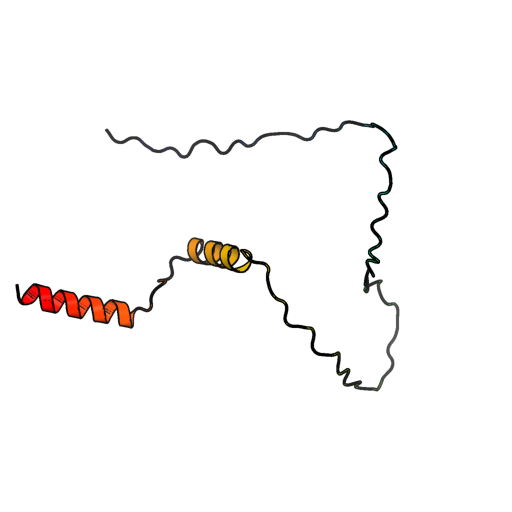 C 1
ATOM 681 O O . ILE A 1 87 ? -6.641 -0.059 1.429 1.00 95.56 87 ILE A O 1
ATOM 685 N N . ARG A 1 88 ? -7.695 -1.909 0.713 1.00 96.31 88 ARG A N 1
ATOM 686 C CA . ARG A 1 88 ? -8.921 -1.207 0.304 1.00 96.31 88 ARG A CA 1
ATOM 687 C C . ARG A 1 88 ? -9.596 -0.539 1.509 1.00 96.31 88 ARG A C 1
ATOM 689 O O . ARG A 1 88 ? -9.686 -1.124 2.584 1.00 96.31 88 ARG A O 1
ATOM 696 N N . LYS A 1 89 ? -10.157 0.657 1.300 1.00 95.44 89 LYS A N 1
ATOM 697 C CA . LYS A 1 89 ? -10.787 1.457 2.368 1.00 95.44 89 LYS A CA 1
ATOM 698 C C . LYS A 1 89 ? -11.997 0.766 3.014 1.00 95.44 89 LYS A C 1
ATOM 700 O O . LYS A 1 89 ? -12.091 0.745 4.234 1.00 95.44 89 LYS A O 1
ATOM 705 N N . LEU A 1 90 ? -12.895 0.186 2.213 1.00 96.56 90 LEU A N 1
ATOM 706 C CA . LEU A 1 90 ? -14.148 -0.403 2.704 1.00 96.56 90 LEU A CA 1
ATOM 707 C C . LEU A 1 90 ? -13.953 -1.582 3.680 1.00 96.56 90 LEU A C 1
ATOM 709 O O . LEU A 1 90 ? -14.507 -1.507 4.772 1.00 96.56 90 LEU A O 1
ATOM 713 N N . PRO A 1 91 ? -13.164 -2.636 3.373 1.00 96.75 91 PRO A N 1
ATOM 714 C CA . PRO A 1 91 ? -12.969 -3.733 4.323 1.00 96.75 91 PRO A CA 1
ATOM 715 C C . PRO A 1 91 ? -12.288 -3.269 5.616 1.00 96.75 91 PRO A C 1
ATOM 717 O O . PRO A 1 91 ? -12.693 -3.687 6.694 1.00 96.75 91 PRO A O 1
ATOM 720 N N . PHE A 1 92 ? -11.319 -2.349 5.534 1.00 97.69 92 PHE A N 1
ATOM 721 C CA . PHE A 1 92 ? -10.680 -1.786 6.726 1.00 97.69 92 PHE A CA 1
ATOM 722 C C . PHE A 1 92 ? -11.668 -0.981 7.588 1.00 97.69 92 PHE A C 1
ATOM 724 O O . PHE A 1 92 ? -11.690 -1.113 8.809 1.00 97.69 92 PHE A O 1
ATOM 731 N N . GLN A 1 93 ? -12.538 -0.190 6.954 1.00 97.50 93 GLN A N 1
ATOM 732 C CA . GLN A 1 93 ? -13.592 0.553 7.641 1.00 97.50 93 GLN A CA 1
ATOM 733 C C . GLN A 1 93 ? -14.614 -0.374 8.314 1.00 97.50 93 GLN A C 1
ATOM 735 O O . GLN A 1 93 ? -15.037 -0.082 9.433 1.00 97.50 93 GLN A O 1
ATOM 740 N N . SER A 1 94 ? -15.024 -1.460 7.652 1.00 97.88 94 SER A N 1
ATOM 741 C CA . SER A 1 94 ? -15.953 -2.439 8.230 1.00 97.88 94 SER A CA 1
ATOM 742 C C . SER A 1 94 ? -15.375 -3.074 9.495 1.00 97.88 94 SER A C 1
ATOM 744 O O . SER A 1 94 ? -16.046 -3.073 10.523 1.00 97.88 94 SER A O 1
ATOM 746 N N . LEU A 1 95 ? -14.107 -3.497 9.459 1.00 97.06 95 LEU A N 1
ATOM 747 C CA . LEU A 1 95 ? -13.413 -4.060 10.624 1.00 97.06 95 LEU A CA 1
ATOM 748 C C . LEU A 1 95 ? -13.301 -3.056 11.779 1.00 97.06 95 LEU A C 1
ATOM 750 O O . LEU A 1 95 ? -13.543 -3.396 12.934 1.00 97.06 95 LEU A O 1
ATOM 754 N N . ALA A 1 96 ? -12.991 -1.791 11.481 1.00 97.12 96 ALA A N 1
ATOM 755 C CA . ALA A 1 96 ? -12.923 -0.752 12.506 1.00 97.12 96 ALA A CA 1
ATOM 756 C C . ALA A 1 96 ? -14.276 -0.536 13.213 1.00 97.12 96 ALA A C 1
ATOM 758 O O . ALA A 1 96 ? -14.311 -0.308 14.422 1.00 97.12 96 ALA A O 1
ATOM 759 N N . ARG A 1 97 ? -15.395 -0.624 12.478 1.00 97.38 97 ARG A N 1
ATOM 760 C CA . ARG A 1 97 ? -16.747 -0.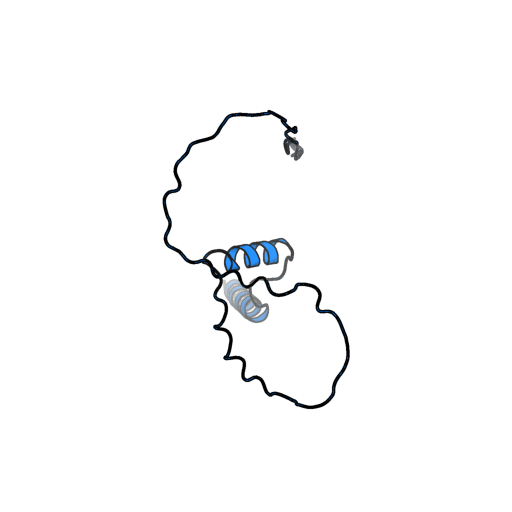517 13.053 1.00 97.38 97 ARG A CA 1
ATOM 761 C C . ARG A 1 97 ? -17.079 -1.703 13.954 1.00 97.38 97 ARG A C 1
ATOM 763 O O . ARG A 1 97 ? -17.643 -1.482 15.020 1.00 97.38 97 ARG A O 1
ATOM 770 N N . GLU A 1 98 ? -16.728 -2.915 13.539 1.00 97.06 98 GLU A N 1
ATOM 771 C CA . GLU A 1 98 ? -16.941 -4.141 14.315 1.00 97.06 98 GLU A CA 1
ATOM 772 C C . GLU A 1 98 ? -16.212 -4.079 15.664 1.00 97.06 98 GLU A C 1
ATOM 774 O O . GLU A 1 98 ? -16.835 -4.213 16.717 1.00 97.06 98 GLU A O 1
ATOM 779 N N . ILE A 1 99 ? -14.918 -3.745 15.648 1.00 97.75 99 ILE A N 1
ATOM 780 C CA . ILE A 1 99 ? -14.118 -3.599 16.873 1.00 97.75 99 ILE A CA 1
ATOM 781 C C . ILE A 1 99 ? -14.689 -2.486 17.762 1.00 97.75 99 ILE A C 1
ATOM 783 O O . ILE A 1 99 ? -14.840 -2.668 18.967 1.00 97.75 99 ILE A O 1
ATOM 787 N N . ALA A 1 100 ? -15.059 -1.339 17.185 1.00 97.31 100 ALA A N 1
ATOM 788 C CA . ALA A 1 100 ? -15.639 -0.238 17.951 1.00 97.31 100 ALA A CA 1
ATOM 789 C C . ALA A 1 100 ? -16.987 -0.597 18.601 1.00 97.31 100 ALA A C 1
ATOM 791 O O . ALA A 1 100 ? -17.301 -0.076 19.668 1.00 97.31 100 ALA A O 1
ATOM 792 N N . GLN A 1 101 ? -17.798 -1.455 17.973 1.00 96.62 101 GLN A N 1
ATOM 793 C CA . GLN A 1 101 ? -19.033 -1.967 18.572 1.00 96.62 101 GLN A CA 1
ATOM 794 C C . GLN A 1 101 ? -18.738 -2.919 19.730 1.00 96.62 101 GLN A C 1
ATOM 796 O O . GLN A 1 101 ? -19.356 -2.779 20.781 1.00 96.62 101 GLN A O 1
ATOM 801 N N . TYR A 1 102 ? -17.768 -3.818 19.564 1.00 95.88 102 TYR A N 1
ATOM 802 C CA . TYR A 1 102 ? -17.338 -4.734 20.619 1.00 95.88 102 TYR A CA 1
ATOM 803 C C . TYR A 1 102 ? -16.843 -3.983 21.865 1.00 95.88 102 TYR A C 1
ATOM 805 O O . TYR A 1 102 ? -17.278 -4.267 22.974 1.00 95.88 102 TYR A O 1
ATOM 813 N N . LEU A 1 103 ? -16.020 -2.943 21.688 1.00 96.12 103 LEU A N 1
ATOM 814 C CA . LEU A 1 103 ? -15.502 -2.131 22.798 1.00 96.12 103 LEU A CA 1
ATOM 815 C C . LEU A 1 103 ? -16.573 -1.318 23.541 1.00 96.12 103 LEU A C 1
ATOM 817 O O . LEU A 1 103 ? -16.338 -0.919 24.672 1.00 96.12 103 LEU A O 1
ATOM 821 N N . LYS A 1 104 ? -17.732 -1.051 22.926 1.00 91.69 104 LYS A N 1
ATOM 822 C CA . LYS A 1 104 ? -18.864 -0.387 23.601 1.00 91.69 104 LYS A CA 1
ATOM 823 C C . LYS A 1 104 ? -19.673 -1.330 24.492 1.00 91.69 104 LYS A C 1
ATOM 825 O O . LYS A 1 104 ? -20.518 -0.856 25.243 1.00 91.69 104 LYS A O 1
ATOM 830 N N . GLN A 1 105 ? -19.499 -2.637 24.317 1.00 80.75 105 GLN A N 1
ATOM 831 C CA . GLN A 1 105 ? -20.218 -3.681 25.051 1.00 80.75 105 GLN A CA 1
ATOM 832 C C . GLN A 1 105 ? -19.414 -4.209 26.248 1.00 80.75 105 GLN A C 1
ATOM 834 O O . GLN A 1 105 ? -19.919 -5.053 26.986 1.00 80.75 105 GLN A O 1
ATOM 839 N N . ILE A 1 106 ? -18.182 -3.718 26.413 1.00 78.88 106 ILE A N 1
ATOM 840 C CA . ILE A 1 106 ? -17.330 -3.892 27.594 1.00 78.88 106 ILE A CA 1
ATOM 841 C C . ILE A 1 106 ? -17.596 -2.721 28.536 1.00 78.88 106 ILE A C 1
ATOM 843 O O . ILE A 1 106 ? -17.769 -2.981 29.745 1.00 78.88 106 ILE A O 1
#

Sequence (106 aa):
MTPQLSFQNFPHFFANQTLSSIPSSAGKLFCNGSYQANTGSTYAASYEGHSEISTDNRGVKKPHRFRAGTVALREIRKYQKSIELLIRKLPFQSLAREIAQYLKQI

Secondary structure (DSSP, 8-state):
-----------------------------------------S------------------PPPPPPPTTHHHHHHHHHHHH----SS-HHHHHHHHHHHHHHHT--

Organism: Hibiscus syriacus (NCBI:txid106335)

InterPro domains:
  IPR000164 Histone H3/CENP-A [PR00622] (58-79)
  IPR000164 Histone H3/CENP-A [PR00622] (82-99)
  IPR000164 Histone H3/CENP-A [PTHR11426] (51-104)
  IPR007125 Core Histone H2A/H2B/H3 domain [PF00125] (69-101)
  IPR009072 Histone-fold [G3DSA:1.10.20.10] (32-105)
  IPR009072 Histone-fold [SSF47113] (49-102)

=== Feature glossary ===
Annotated list of the representations used here:

Nearest PDB structures. The Foldseek neighbor list gives the closest experimentally determined structures in the PDB, ranked by structural alignment. TM-score near 1 means near-identical fold; near 0.3 means only rough topology match. This is how one finds what a novel AlphaFold prediction most resembles in the solved-structure universe.

Foldseek 3Di. Foldseek's 3Di representation compresses backbone geometry into a per-residue letter drawn from a learned twenty-state alphabet. It captures the tertiary interaction pattern around each residue — which residues are packed against it in space, regardless of where they are in sequence.

Radius of gyration, Cα contacts, bounding box. Radius of gyration (Rg) is the root-mean-square distance of Cα atoms from their centroid — a single number for overall size and compactness. A globular domain of N residues has Rg ≈ 2.2·N^0.38 Å; an extended or disordered chain has a much larger Rg. The Cα contact count is the number of residue pairs whose Cα atoms are within 8 Å and are more than four positions apart in sequence — a standard proxy for tertiary packing density. The bounding box is the smallest axis-aligned box enclosing all Cα atoms.

InterPro / GO / CATH / organism. The annotation block draws on four external resources. InterPro: which protein families and domains the sequence belongs to. GO: standardized terms for what the protein does, what process it participates in, and where in the cell it acts. CATH: which structural fold it has in the CATH hierarchy. Organism: the species of origin.

mmCIF coordinates. The mmCIF block holds the 3D Cartesian coordinates of each backbone atom (N, Cα, C, O) in ångströms. mmCIF is the PDB's canonical archive format — a tagged-loop text representation of the atomic model.

pLDDT. pLDDT is the predicted lDDT-Cα score: AlphaFold's confidence that the local environment of each residue (all inter-atomic distances within 15 Å) is correctly placed. It is a per-residue number between 0 and 100, with higher meaning more reliable.

Backbone torsions (φ/ψ). φ (phi) and ψ (psi) are the two rotatable backbone dihedrals per residue: φ is the C(i-1)–N–Cα–C torsion, ψ is the N–Cα–C–N(i+1) torsion, both in degrees on (−180°, 180°]. α-helical residues cluster near (−60°, −45°); β-strand residues near (−120°, +130°). A Ramachandran plot is simply a scatter of (φ, ψ) for every residue.

B-factor. For experimental (PDB) structures, the B-factor (temperature factor) quantifies the positional spread of each atom in the crystal — a combination of thermal vibration and static disorder — in units of Å². High B-factors mark flexible loops or poorly resolved regions; low B-factors mark the rigid, well-ordered core.

Secondary structure (3-state, P-SEA). SS3 is a coarse helix/strand/coil call (letters a/b/c) made by the P-SEA algorithm from inter-Cα distances and dihedrals. It is less detailed than DSSP but needs only Cα positions.

Predicted aligned error. Predicted aligned error is AlphaFold's pairwise confidence. Unlike pLDDT (per-residue), PAE is per-residue-pair and captures whether two parts of the structure are correctly placed relative to each other. Units are ångströms of expected positional error.

Solvent-accessible surface area. Solvent-accessible surface area (SASA) is the area in Å² traced out by the centre of a 1.4 Å probe sphere (a water molecule) rolled over the protein's van der Waals surface (Shrake–Rupley / Lee–Richards construction). Buried residues have near-zero SASA; fully exposed residues can exceed 200 Å². The total SASA scales roughly with the number of surface residues.

Secondary structure (8-state, DSSP). The SS8 string is DSSP's per-residue secondary-structure call. α-helix (H) means an i→i+4 H-bond ladder; β-strand (E) means the residue participates in a β-sheet; 3₁₀ (G) and π (I) are tighter and wider helices; T/S are turns/bends; '-' is loop.

Rendered structure images. Structure images are PyMOL renders from six orthogonal camera directions. Cartoon representation draws helices as coils and strands as arrows; sticks shows the backbone as bonds; surface shows the solvent-excluded envelope. Rainbow coloring maps sequence position to hue (blue→red, N→C); chain coloring assigns a distinct color per polypeptide.

Sequence. The amino-acid sequence is the protein's primary structure: the linear order of residues from the N-terminus to the C-terminus, written in one-letter code. Everything else here — the 3D coordinates, the secondary structure, the domain annotations — is ultimately a consequence of this string.

Contact-map, Ramachandran, and PAE plots. Three diagnostic plots accompany the record. The Cα contact map visualizes the tertiary structure as a 2D adjacency matrix (8 Å cutoff, sequence-local contacts suppressed). The Ramachandran plot shows the distribution of backbone (φ, ψ) torsions, with points in the α and β basins reflecting secondary structure content. The PAE plot shows AlphaFold's inter-residue confidence as a color matrix.